Protein AF-A0A0M2PQE3-F1 (afdb_monomer_lite)

Secondary structure (DSSP, 8-state):
-EEEEEEEE-SSEEEEEEEETT--EEEEEEEEEETTTEEEEEEEES-GGGHHHHHHHHHHHHHHHIIIIITTSS---EEEEEE--PPP-HHHHHHHTT--

Structure (mmCIF, N/CA/C/O backbone):
data_AF-A0A0M2PQE3-F1
#
_entry.id   AF-A0A0M2PQE3-F1
#
loop_
_atom_site.group_PDB
_atom_site.id
_atom_site.type_symbol
_atom_site.label_atom_id
_atom_site.label_alt_id
_atom_site.label_comp_id
_atom_site.label_asym_id
_atom_site.label_entity_id
_atom_site.label_seq_id
_atom_site.pdbx_PDB_ins_code
_atom_site.Cartn_x
_atom_site.Cartn_y
_atom_site.Cartn_z
_atom_site.occupancy
_atom_site.B_iso_or_equiv
_atom_site.auth_seq_id
_atom_site.auth_comp_id
_atom_site.auth_asym_id
_atom_site.auth_atom_id
_atom_site.pdbx_PDB_model_num
ATOM 1 N N . MET A 1 1 ? -0.354 -1.725 15.974 1.00 86.75 1 MET A N 1
ATOM 2 C CA . MET A 1 1 ? 0.210 -2.825 15.156 1.00 86.75 1 MET A CA 1
ATOM 3 C C . MET A 1 1 ? -0.759 -3.093 14.029 1.00 86.75 1 MET A C 1
ATOM 5 O O . MET A 1 1 ? -1.960 -3.113 14.284 1.00 86.75 1 MET A O 1
ATOM 9 N N . ILE A 1 2 ? -0.240 -3.288 12.823 1.00 94.56 2 ILE A N 1
ATOM 10 C CA . ILE A 1 2 ? -1.035 -3.414 11.602 1.00 94.56 2 ILE A CA 1
ATOM 11 C C . ILE A 1 2 ? -0.546 -4.596 10.769 1.00 94.56 2 ILE A C 1
ATOM 13 O O . ILE A 1 2 ? 0.596 -5.036 10.926 1.00 94.56 2 ILE A O 1
ATOM 17 N N . PHE A 1 3 ? -1.391 -5.061 9.858 1.00 95.44 3 PHE A N 1
ATOM 18 C CA . PHE A 1 3 ? -1.094 -6.160 8.947 1.00 95.44 3 PHE A CA 1
ATOM 19 C C . PHE A 1 3 ? -1.573 -5.823 7.540 1.00 95.44 3 PHE A C 1
ATOM 21 O O . PHE A 1 3 ? -2.533 -5.072 7.372 1.00 95.44 3 PHE A O 1
ATOM 28 N N . PHE A 1 4 ? -0.919 -6.401 6.534 1.00 95.88 4 PHE A N 1
ATOM 29 C CA . PHE A 1 4 ? -1.420 -6.375 5.165 1.00 95.88 4 PHE A CA 1
ATOM 30 C C . PHE A 1 4 ? -2.284 -7.602 4.904 1.00 95.88 4 PHE A C 1
ATOM 32 O O . PHE A 1 4 ? -1.866 -8.732 5.158 1.00 95.88 4 PHE A O 1
ATOM 39 N N . GLN A 1 5 ? -3.478 -7.365 4.375 1.00 96.44 5 GLN A N 1
ATOM 40 C CA . GLN A 1 5 ? -4.430 -8.391 3.988 1.00 96.44 5 GLN A CA 1
ATOM 41 C C . GLN A 1 5 ? -4.703 -8.276 2.484 1.00 96.44 5 GLN A C 1
ATOM 43 O O . GLN A 1 5 ? -5.224 -7.249 2.053 1.00 96.44 5 GLN A O 1
ATOM 48 N N . PRO A 1 6 ? -4.382 -9.302 1.675 1.00 95.44 6 PRO A N 1
ATOM 49 C CA . PRO A 1 6 ? -4.693 -9.286 0.251 1.00 95.44 6 PRO A CA 1
ATOM 50 C C . PRO A 1 6 ? -6.185 -9.117 -0.012 1.00 95.44 6 PRO A C 1
ATOM 52 O O . PRO A 1 6 ? -7.005 -9.821 0.578 1.00 95.44 6 PRO A O 1
ATOM 55 N N . GLU A 1 7 ? -6.516 -8.196 -0.910 1.00 95.56 7 GLU A N 1
ATOM 56 C CA . GLU A 1 7 ? -7.893 -7.917 -1.318 1.00 95.56 7 GLU A CA 1
ATOM 57 C C . GLU A 1 7 ? -8.118 -8.263 -2.787 1.00 95.56 7 GLU A C 1
ATOM 59 O O . GLU A 1 7 ? -9.065 -8.968 -3.130 1.00 95.56 7 GLU A O 1
ATOM 64 N N . PHE A 1 8 ? -7.208 -7.830 -3.657 1.00 96.00 8 PHE A N 1
ATOM 65 C CA . PHE A 1 8 ? -7.287 -8.098 -5.085 1.00 96.00 8 PHE A CA 1
ATOM 66 C C . PHE A 1 8 ? -5.892 -8.235 -5.677 1.00 96.00 8 PHE A C 1
ATOM 68 O O . PHE A 1 8 ? -5.007 -7.450 -5.358 1.00 96.00 8 PHE A O 1
ATOM 75 N N . ARG A 1 9 ? -5.697 -9.188 -6.590 1.00 94.88 9 ARG A N 1
ATOM 76 C CA . ARG A 1 9 ? -4.449 -9.335 -7.341 1.00 94.88 9 ARG A CA 1
ATOM 77 C C . ARG A 1 9 ? -4.746 -9.774 -8.762 1.00 94.88 9 ARG A C 1
ATOM 79 O O . ARG A 1 9 ? -5.549 -10.678 -8.988 1.00 94.88 9 ARG A O 1
ATOM 86 N N . ASN A 1 10 ? -4.045 -9.179 -9.715 1.00 93.75 10 ASN A N 1
ATOM 87 C CA . ASN A 1 10 ? -4.020 -9.646 -11.090 1.00 93.75 10 ASN A CA 1
ATOM 88 C C . ASN A 1 10 ? -2.585 -9.630 -11.624 1.00 93.75 10 ASN A C 1
ATOM 90 O O . ASN A 1 10 ? -1.625 -9.532 -10.861 1.00 93.75 10 ASN A O 1
ATOM 94 N N . HIS A 1 11 ? -2.446 -9.777 -12.941 1.00 88.94 11 HIS A N 1
ATOM 95 C CA . HIS A 1 11 ? -1.136 -9.701 -13.556 1.00 88.94 11 HIS A CA 1
ATOM 96 C C . HIS A 1 11 ? -0.528 -8.313 -13.378 1.00 88.94 11 HIS A C 1
ATOM 98 O O . HIS A 1 11 ? 0.612 -8.293 -13.003 1.00 88.94 11 HIS A O 1
ATOM 104 N N . GLN A 1 12 ? -1.254 -7.200 -13.521 1.00 90.50 12 GLN A N 1
ATOM 105 C CA . GLN A 1 12 ? -0.717 -5.825 -13.514 1.00 90.50 12 GLN A CA 1
ATOM 106 C C . GLN A 1 12 ? -0.588 -5.171 -12.130 1.00 90.50 12 GLN A C 1
ATOM 108 O O . GLN A 1 12 ? -0.135 -4.033 -12.036 1.00 90.50 12 GLN A O 1
ATOM 113 N N . GLY A 1 13 ? -1.021 -5.816 -11.048 1.00 93.50 13 GLY A N 1
ATOM 114 C CA . GLY A 1 13 ? -1.072 -5.138 -9.760 1.00 93.50 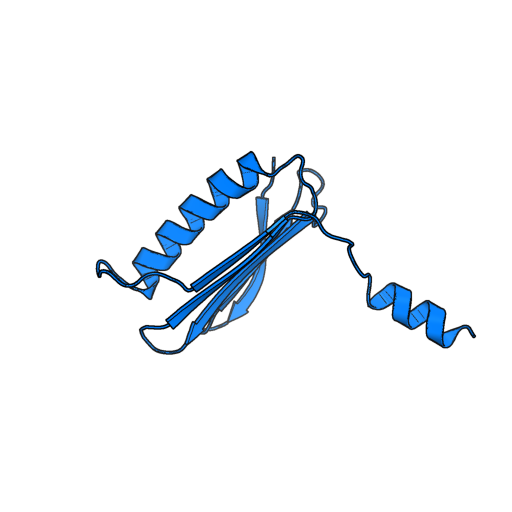13 GLY A CA 1
ATOM 115 C C . GLY A 1 13 ? -1.730 -5.916 -8.636 1.00 93.50 13 GLY A C 1
ATOM 116 O O . GLY A 1 13 ? -2.269 -7.013 -8.814 1.00 93.50 13 GLY A O 1
ATOM 117 N N . GLU A 1 14 ? -1.695 -5.301 -7.461 1.00 96.19 14 GLU A N 1
ATOM 118 C CA . GLU A 1 14 ? -2.317 -5.805 -6.243 1.00 96.19 14 GLU A CA 1
ATOM 119 C C . GLU A 1 14 ? -2.865 -4.657 -5.396 1.00 96.19 14 GLU A C 1
ATOM 121 O O . GLU A 1 14 ? -2.298 -3.565 -5.376 1.00 96.19 14 GLU A O 1
ATOM 126 N N . ILE A 1 15 ? -3.941 -4.948 -4.668 1.00 97.12 15 ILE A N 1
ATOM 127 C CA . ILE A 1 15 ? -4.492 -4.139 -3.586 1.00 97.12 15 ILE A CA 1
ATOM 128 C C . ILE A 1 15 ? -4.394 -4.959 -2.296 1.00 97.12 15 ILE A C 1
ATOM 130 O O . ILE A 1 15 ? -4.837 -6.113 -2.232 1.00 97.12 15 ILE A O 1
ATOM 134 N N . LEU A 1 16 ? -3.806 -4.349 -1.271 1.00 97.50 16 LEU A N 1
ATOM 135 C CA . LEU A 1 16 ? -3.690 -4.873 0.081 1.00 97.50 16 LEU A CA 1
ATOM 136 C C . LEU A 1 16 ? -4.412 -3.926 1.039 1.00 97.50 16 LEU A C 1
ATOM 138 O O . LEU A 1 16 ? -4.072 -2.746 1.133 1.00 97.50 16 LEU A O 1
ATOM 142 N N . ASN A 1 17 ? -5.340 -4.462 1.820 1.00 96.38 17 ASN A N 1
ATOM 143 C CA . ASN A 1 17 ? -5.902 -3.753 2.958 1.00 96.38 17 ASN A CA 1
ATOM 144 C C . ASN A 1 17 ? -4.872 -3.645 4.081 1.00 96.38 17 ASN A C 1
ATOM 146 O O . ASN A 1 17 ? -4.146 -4.598 4.375 1.00 96.38 17 ASN A O 1
ATOM 150 N N . VAL A 1 18 ? -4.853 -2.499 4.752 1.00 96.19 18 VAL A N 1
ATOM 151 C CA . VAL A 1 18 ? -4.141 -2.307 6.014 1.00 96.19 18 VAL A CA 1
ATOM 152 C C . VAL A 1 18 ? -5.145 -2.531 7.127 1.00 96.19 18 VAL A C 1
ATOM 154 O O . VAL A 1 18 ? -6.094 -1.763 7.269 1.00 96.19 18 VAL A O 1
ATOM 157 N N . VAL A 1 19 ? -4.947 -3.578 7.920 1.00 95.88 19 VAL A N 1
ATOM 158 C CA . VAL A 1 19 ? -5.875 -3.947 8.993 1.00 95.88 19 VAL A CA 1
ATOM 159 C C . VAL A 1 19 ? -5.222 -3.842 10.363 1.00 95.88 19 VAL A C 1
ATOM 161 O O . VAL A 1 19 ? -4.025 -4.091 10.520 1.00 95.88 19 VAL A O 1
ATOM 164 N N . ASP A 1 20 ? -6.009 -3.465 11.367 1.00 94.62 20 ASP A N 1
ATOM 165 C CA . ASP A 1 20 ? -5.575 -3.468 12.763 1.00 94.62 20 ASP A CA 1
ATOM 166 C C . ASP A 1 20 ? -5.612 -4.881 13.385 1.00 94.62 20 ASP A C 1
ATOM 168 O O . ASP A 1 20 ? -5.962 -5.877 12.749 1.00 94.62 20 ASP A O 1
ATOM 172 N N . THR A 1 21 ? -5.264 -4.986 14.669 1.00 93.81 21 THR A N 1
ATOM 173 C CA . THR A 1 21 ? -5.271 -6.261 15.413 1.00 93.81 21 THR A CA 1
ATOM 174 C C . THR A 1 21 ? -6.656 -6.883 15.592 1.00 93.81 21 THR A C 1
ATOM 176 O O . THR A 1 21 ? -6.751 -8.035 16.014 1.00 93.81 21 THR A O 1
ATOM 179 N N . LYS A 1 22 ? -7.728 -6.146 15.294 1.00 94.38 22 LYS A N 1
ATOM 180 C CA . LYS A 1 22 ? -9.112 -6.626 15.316 1.00 94.38 22 LYS A CA 1
ATOM 181 C C . LYS A 1 22 ? -9.607 -6.997 13.915 1.00 94.38 22 LYS A C 1
ATOM 183 O O . LYS A 1 22 ? -10.768 -7.373 13.779 1.00 94.38 22 LYS A O 1
ATOM 188 N N . GLY A 1 23 ? -8.753 -6.887 12.895 1.00 92.44 23 GLY A N 1
ATOM 189 C CA . GLY A 1 23 ? -9.108 -7.114 11.497 1.00 92.44 23 GLY A CA 1
ATOM 190 C C . GLY A 1 23 ? -9.902 -5.966 10.873 1.00 92.44 23 GLY A C 1
ATOM 191 O O . GLY A 1 23 ? -10.465 -6.140 9.797 1.00 92.44 23 GLY A O 1
ATOM 192 N N . LYS A 1 24 ? -9.980 -4.797 11.523 1.00 92.38 24 LYS A N 1
ATOM 193 C CA . LYS A 1 24 ? -10.649 -3.629 10.947 1.00 92.38 24 LYS A CA 1
ATOM 194 C C . LYS A 1 24 ? -9.737 -2.995 9.897 1.00 92.38 24 LYS A C 1
ATOM 196 O O . LYS A 1 24 ? -8.593 -2.673 10.214 1.00 92.38 24 LYS A O 1
ATOM 201 N N . ALA A 1 25 ? -10.260 -2.759 8.694 1.00 92.25 25 ALA A N 1
ATOM 202 C CA . ALA A 1 25 ? -9.581 -1.962 7.677 1.00 92.25 25 ALA A CA 1
ATOM 203 C C . ALA A 1 25 ? -9.396 -0.513 8.163 1.00 92.25 25 ALA A C 1
ATOM 205 O O . ALA A 1 25 ? -10.332 0.125 8.651 1.00 92.25 25 ALA A O 1
ATOM 206 N N . ILE A 1 26 ? -8.162 -0.029 8.077 1.00 94.12 26 ILE A N 1
ATOM 207 C CA . ILE A 1 26 ? -7.727 1.307 8.510 1.00 94.12 26 ILE A CA 1
ATOM 208 C C . ILE A 1 26 ? -6.883 1.997 7.430 1.00 94.12 26 ILE A C 1
ATOM 210 O O . ILE A 1 26 ? -6.116 2.911 7.734 1.00 94.12 26 ILE A O 1
ATOM 214 N N . GLY A 1 27 ? -6.961 1.507 6.197 1.00 94.62 27 GLY A N 1
ATOM 215 C CA . GLY A 1 27 ? -6.188 1.988 5.067 1.00 94.62 27 GLY A CA 1
ATOM 216 C C . GLY A 1 27 ? -5.977 0.911 4.010 1.00 94.62 27 GLY A C 1
ATOM 217 O O . GLY A 1 27 ? -6.437 -0.222 4.153 1.00 94.62 27 GLY A O 1
ATOM 218 N N . TYR A 1 28 ? -5.216 1.255 2.979 1.00 96.00 28 TYR A N 1
ATOM 219 C CA . TYR A 1 28 ? -4.801 0.336 1.926 1.00 96.00 28 TYR A CA 1
ATOM 220 C C . TYR A 1 28 ? -3.427 0.718 1.368 1.00 96.00 28 TYR A C 1
ATOM 222 O O . TYR A 1 28 ? -2.948 1.846 1.519 1.00 96.00 28 TYR A O 1
ATOM 230 N N . ILE A 1 29 ? -2.809 -0.232 0.677 1.00 97.25 29 ILE A N 1
ATOM 231 C CA . ILE A 1 29 ? -1.724 0.011 -0.265 1.00 97.25 29 ILE A CA 1
ATOM 232 C C . ILE A 1 29 ? -2.008 -0.762 -1.546 1.00 97.25 29 ILE A C 1
ATOM 234 O O . ILE A 1 29 ? -2.423 -1.918 -1.513 1.00 97.25 29 ILE A O 1
ATOM 238 N N . ALA A 1 30 ? -1.788 -0.123 -2.682 1.00 96.88 30 ALA A N 1
ATOM 239 C CA . ALA A 1 30 ? -1.919 -0.734 -3.984 1.00 96.88 30 ALA A CA 1
ATOM 240 C C . ALA A 1 30 ? -0.701 -0.405 -4.837 1.00 96.88 30 ALA A C 1
ATOM 242 O O . ALA A 1 30 ? -0.129 0.685 -4.743 1.00 96.88 30 ALA A O 1
ATOM 243 N N . TYR A 1 31 ? -0.324 -1.348 -5.692 1.00 95.50 31 TYR A N 1
ATOM 244 C CA . TYR A 1 31 ? 0.613 -1.074 -6.765 1.00 95.50 31 TYR A CA 1
ATOM 245 C C . TYR A 1 31 ? 0.001 -1.440 -8.109 1.00 95.50 31 TYR A C 1
ATOM 247 O O . TYR A 1 31 ? -0.741 -2.415 -8.241 1.00 95.50 31 TYR A O 1
ATOM 255 N N . LEU A 1 32 ? 0.348 -0.645 -9.109 1.00 94.06 32 LEU A N 1
ATOM 256 C CA . LEU A 1 32 ? 0.033 -0.876 -10.507 1.00 94.06 32 LEU A CA 1
ATOM 257 C C . LEU A 1 32 ? 1.348 -0.825 -11.264 1.00 94.06 32 LEU A C 1
ATOM 259 O O . LEU A 1 32 ? 2.089 0.151 -11.145 1.00 94.06 32 LEU A O 1
ATOM 263 N N . TYR A 1 33 ? 1.635 -1.857 -12.042 1.00 88.50 33 TYR A N 1
ATOM 264 C CA . TYR A 1 33 ? 2.713 -1.811 -13.006 1.00 88.50 33 TYR A CA 1
ATOM 265 C C . TYR A 1 33 ? 2.135 -1.844 -14.414 1.00 88.50 33 TYR A C 1
ATOM 267 O O . TYR A 1 33 ? 1.218 -2.608 -14.731 1.00 88.50 33 TYR A O 1
ATOM 275 N N . LYS A 1 34 ? 2.674 -0.979 -15.262 1.00 81.62 34 LYS A N 1
ATOM 276 C CA . LYS A 1 34 ? 2.322 -0.909 -16.670 1.00 81.62 34 LYS A CA 1
ATOM 277 C C . LYS A 1 34 ? 3.593 -1.093 -17.480 1.00 81.62 34 LYS A C 1
ATOM 279 O O . LYS A 1 34 ? 4.530 -0.309 -17.352 1.00 81.62 34 LYS A O 1
ATOM 284 N N . ASP A 1 35 ? 3.592 -2.135 -18.306 1.00 77.94 35 ASP A N 1
ATOM 285 C CA . ASP A 1 35 ? 4.749 -2.543 -19.100 1.00 77.94 35 ASP A CA 1
ATOM 286 C C . ASP A 1 35 ? 6.011 -2.730 -18.218 1.00 77.94 35 ASP A C 1
ATOM 288 O O . ASP A 1 35 ? 5.914 -2.874 -16.998 1.00 77.94 35 ASP A O 1
ATOM 292 N N . ASP A 1 36 ? 7.203 -2.765 -18.813 1.00 68.00 36 ASP A N 1
ATOM 293 C CA . ASP A 1 36 ? 8.439 -3.152 -18.108 1.00 68.00 36 ASP A CA 1
ATOM 294 C C . ASP A 1 36 ? 9.106 -2.021 -17.296 1.00 68.00 36 ASP A C 1
ATOM 296 O O . ASP A 1 36 ? 10.262 -2.167 -16.893 1.00 68.00 36 ASP A O 1
ATOM 300 N N . LYS A 1 37 ? 8.465 -0.853 -17.111 1.00 70.31 37 LYS A N 1
ATOM 301 C CA . LYS A 1 37 ? 9.171 0.325 -16.553 1.00 70.31 37 LYS A CA 1
ATOM 302 C C . LYS A 1 37 ? 8.382 1.240 -15.624 1.00 70.31 37 LYS A C 1
ATOM 304 O O . LYS A 1 37 ? 9.021 1.932 -14.834 1.00 70.31 37 LYS A O 1
ATOM 309 N N . ASP A 1 38 ? 7.051 1.231 -15.661 1.00 86.50 38 ASP A N 1
ATOM 310 C CA . ASP A 1 38 ? 6.265 2.181 -14.872 1.00 86.50 38 ASP A CA 1
ATOM 311 C C . ASP A 1 38 ? 5.608 1.484 -13.678 1.00 86.50 38 ASP A C 1
ATOM 313 O O . ASP A 1 38 ? 4.623 0.760 -13.827 1.00 86.50 38 ASP A O 1
ATOM 317 N N . LEU A 1 39 ? 6.153 1.720 -12.480 1.00 92.81 39 LEU A N 1
ATOM 318 C CA . LEU A 1 39 ? 5.586 1.268 -11.210 1.00 92.81 39 LEU A CA 1
ATOM 319 C C . LEU A 1 39 ? 4.928 2.447 -10.490 1.00 92.81 39 LEU A C 1
ATOM 321 O O . LEU A 1 39 ? 5.582 3.437 -10.161 1.00 92.81 39 LEU A O 1
ATOM 325 N N . TYR A 1 40 ? 3.635 2.322 -10.220 1.00 95.12 40 TYR A N 1
ATOM 326 C CA . TYR A 1 40 ? 2.855 3.252 -9.414 1.00 95.12 40 TYR A CA 1
ATOM 327 C C . TYR A 1 40 ? 2.513 2.585 -8.096 1.00 95.12 40 TYR A C 1
ATOM 329 O O . TYR A 1 40 ? 2.048 1.448 -8.078 1.00 95.12 40 TYR A O 1
ATOM 337 N N . ILE A 1 41 ? 2.725 3.296 -6.998 1.00 96.31 41 ILE A N 1
ATOM 338 C CA . ILE A 1 41 ? 2.393 2.838 -5.658 1.00 96.31 41 ILE A CA 1
ATOM 339 C C . ILE A 1 41 ? 1.545 3.916 -5.009 1.00 96.31 41 ILE A C 1
ATOM 341 O O . ILE A 1 41 ? 1.942 5.079 -4.925 1.00 96.31 41 ILE A O 1
ATOM 345 N N . MET A 1 42 ? 0.371 3.516 -4.551 1.00 96.31 42 MET A N 1
ATOM 346 C CA . MET A 1 42 ? -0.595 4.387 -3.905 1.00 96.31 42 MET A CA 1
ATOM 347 C C . MET A 1 42 ? -1.011 3.784 -2.573 1.00 96.31 42 MET A C 1
ATOM 349 O O . MET A 1 42 ? -1.141 2.570 -2.447 1.00 96.31 42 MET A O 1
ATOM 353 N N . GLY A 1 43 ? -1.190 4.622 -1.564 1.00 95.69 43 GLY A N 1
ATOM 354 C CA . GLY A 1 43 ? -1.596 4.161 -0.249 1.00 95.69 43 GLY A CA 1
ATOM 355 C C . GLY A 1 43 ? -2.278 5.244 0.558 1.00 95.69 43 GLY A C 1
ATOM 356 O O . GLY A 1 43 ? -2.085 6.439 0.340 1.00 95.69 43 GLY A O 1
ATOM 357 N N . GLN A 1 44 ? -3.069 4.798 1.515 1.00 95.44 44 GLN A N 1
ATOM 358 C CA . GLN A 1 44 ? -3.847 5.634 2.409 1.00 95.44 44 GLN A CA 1
ATOM 359 C C . GLN A 1 44 ? -3.865 4.950 3.770 1.00 95.44 44 GLN A C 1
ATOM 361 O O . GLN A 1 44 ? -4.117 3.750 3.849 1.00 95.44 44 GLN A O 1
ATOM 366 N N . LEU A 1 45 ? -3.603 5.700 4.836 1.00 95.81 45 LEU A N 1
ATOM 367 C CA . LEU A 1 45 ? -3.789 5.237 6.209 1.00 95.81 45 LEU A CA 1
ATOM 368 C C . LEU A 1 45 ? -4.741 6.184 6.926 1.00 95.81 45 LEU A C 1
ATOM 370 O O . LEU A 1 45 ? -4.395 7.336 7.161 1.00 95.81 45 LEU A O 1
ATOM 374 N N . ASP A 1 46 ? -5.894 5.693 7.352 1.00 92.19 46 ASP A N 1
ATOM 375 C CA . ASP A 1 46 ? -6.937 6.528 7.952 1.00 92.19 46 ASP A CA 1
ATOM 376 C C . ASP A 1 46 ? -6.636 6.872 9.409 1.00 92.19 46 ASP A C 1
ATOM 378 O O . ASP A 1 46 ? -7.029 7.928 9.895 1.00 92.19 46 ASP A O 1
ATOM 382 N N . ASN A 1 47 ? -5.924 5.989 10.118 1.00 88.56 47 ASN A N 1
ATOM 383 C CA . ASN A 1 47 ? -5.605 6.151 11.534 1.00 88.56 47 ASN A CA 1
ATOM 384 C C . ASN A 1 47 ? -4.193 6.738 11.738 1.00 88.56 47 ASN A C 1
ATOM 386 O O . ASN A 1 47 ? -3.206 5.999 11.638 1.00 88.56 47 ASN A O 1
ATOM 390 N N . PRO A 1 48 ? -4.053 8.018 12.143 1.00 88.25 48 PRO A N 1
ATOM 391 C CA . PRO A 1 48 ? -2.744 8.638 12.345 1.00 88.25 48 PRO A CA 1
ATOM 392 C C . PRO A 1 48 ? -1.907 7.990 13.455 1.00 88.25 48 PRO A C 1
ATOM 394 O O . PRO A 1 48 ? -0.682 8.107 13.443 1.00 88.25 48 PRO A O 1
ATOM 397 N N . GLY A 1 49 ? -2.544 7.292 14.403 1.00 92.06 49 GLY A N 1
ATOM 398 C CA . GLY A 1 49 ? -1.864 6.624 15.516 1.00 92.06 49 GLY A CA 1
ATOM 399 C C . GLY A 1 49 ? -0.955 5.467 15.090 1.00 92.06 49 GLY A C 1
ATOM 400 O O . GLY A 1 49 ? -0.038 5.111 15.823 1.00 92.06 49 GLY A O 1
ATOM 401 N N . GLU A 1 50 ? -1.158 4.911 13.894 1.00 93.81 50 GLU A N 1
ATOM 402 C CA . GLU A 1 50 ? -0.364 3.797 13.359 1.00 93.81 50 GLU A CA 1
ATOM 403 C C . GLU A 1 50 ? 0.683 4.250 12.327 1.00 93.81 50 GLU A C 1
ATOM 405 O O . GLU A 1 50 ? 1.341 3.415 11.706 1.00 93.81 50 GLU A O 1
ATOM 410 N N . LYS A 1 51 ? 0.889 5.567 12.167 1.00 94.25 51 LYS A N 1
ATOM 411 C CA . LYS A 1 51 ? 1.781 6.156 11.154 1.00 94.25 51 LYS A CA 1
ATOM 412 C C . LYS A 1 51 ? 3.160 5.494 11.100 1.00 94.25 51 LYS A C 1
ATOM 414 O O . LYS A 1 51 ? 3.618 5.153 10.016 1.00 94.25 51 LYS A O 1
ATOM 419 N N . GLN A 1 52 ? 3.831 5.335 12.242 1.00 95.12 52 GLN A N 1
ATOM 420 C CA . GLN A 1 52 ? 5.196 4.800 12.255 1.00 95.12 52 GLN A CA 1
ATOM 421 C C . GLN A 1 52 ? 5.228 3.334 11.812 1.00 95.12 52 GLN A C 1
ATOM 423 O O . GLN A 1 52 ? 6.008 2.982 10.935 1.00 95.12 52 GLN A O 1
ATOM 428 N N . ASN A 1 53 ? 4.317 2.510 12.340 1.00 94.50 53 ASN A N 1
ATOM 429 C CA . ASN A 1 53 ? 4.199 1.104 11.948 1.00 94.50 53 ASN A CA 1
ATOM 430 C C . ASN A 1 53 ? 3.897 0.966 10.450 1.00 94.50 53 ASN A C 1
ATOM 432 O O . ASN A 1 53 ? 4.438 0.087 9.782 1.00 94.50 53 ASN A O 1
ATOM 436 N N . PHE A 1 54 ? 3.059 1.858 9.917 1.00 95.75 54 PHE A N 1
ATOM 437 C CA . PHE A 1 54 ? 2.753 1.898 8.495 1.00 95.75 54 PHE A CA 1
ATOM 438 C C . PHE A 1 54 ? 3.962 2.276 7.648 1.00 95.75 54 PHE A C 1
ATOM 440 O O . PHE A 1 54 ? 4.230 1.587 6.667 1.00 95.75 54 PHE A O 1
ATOM 447 N N . ILE A 1 55 ? 4.730 3.296 8.041 1.00 95.06 55 ILE A N 1
ATOM 448 C CA . ILE A 1 55 ? 5.972 3.672 7.350 1.00 95.06 55 ILE A CA 1
ATOM 449 C C . ILE A 1 55 ? 6.965 2.507 7.353 1.00 95.06 55 ILE A C 1
ATOM 451 O O . ILE A 1 55 ? 7.511 2.178 6.299 1.00 95.06 55 ILE A O 1
ATOM 455 N N . ASP A 1 56 ? 7.175 1.863 8.500 1.00 94.50 56 ASP A N 1
ATOM 456 C CA . ASP A 1 56 ? 8.180 0.808 8.655 1.00 94.50 56 ASP A CA 1
ATOM 457 C C . ASP A 1 56 ? 7.885 -0.401 7.755 1.00 94.50 56 ASP A C 1
ATOM 459 O O . ASP A 1 56 ? 8.771 -0.892 7.050 1.00 94.50 56 ASP A O 1
ATOM 463 N N . ILE A 1 57 ? 6.629 -0.856 7.728 1.00 94.12 57 ILE A N 1
ATOM 464 C CA . ILE A 1 57 ? 6.207 -2.005 6.914 1.00 94.12 57 ILE A CA 1
ATOM 465 C C . ILE A 1 57 ? 6.159 -1.628 5.430 1.00 94.12 57 ILE A C 1
ATOM 467 O O . ILE A 1 57 ? 6.692 -2.349 4.583 1.00 94.12 57 ILE A O 1
ATOM 471 N N . THR A 1 58 ? 5.561 -0.481 5.109 1.00 94.44 58 THR A N 1
ATOM 472 C CA . THR A 1 58 ? 5.368 -0.038 3.724 1.00 94.44 58 THR A CA 1
ATOM 473 C C . THR A 1 58 ? 6.693 0.225 3.026 1.00 94.44 58 THR A C 1
ATOM 475 O O . THR A 1 58 ? 6.855 -0.169 1.877 1.00 94.44 58 THR A O 1
ATOM 478 N N . SER A 1 59 ? 7.677 0.806 3.717 1.00 94.25 59 SER A N 1
ATOM 479 C CA . SER A 1 59 ? 8.996 1.063 3.125 1.00 94.25 59 SER A CA 1
ATOM 480 C C . SER A 1 59 ? 9.667 -0.238 2.678 1.00 94.25 59 SER A C 1
ATOM 482 O O . SER A 1 59 ? 10.149 -0.333 1.554 1.00 94.25 59 SER A O 1
ATOM 484 N N . LYS A 1 60 ? 9.626 -1.285 3.515 1.00 93.81 60 LYS A N 1
ATOM 485 C CA . LYS A 1 60 ? 10.198 -2.598 3.172 1.00 93.81 60 LYS A CA 1
ATOM 486 C C . LYS A 1 60 ? 9.439 -3.312 2.066 1.00 93.81 60 LYS A C 1
ATOM 488 O O . LYS A 1 60 ? 10.053 -3.980 1.237 1.00 93.81 60 LYS A O 1
ATOM 493 N N . TYR A 1 61 ? 8.122 -3.159 2.043 1.00 93.69 61 TYR A N 1
ATOM 494 C CA . TYR A 1 61 ? 7.296 -3.684 0.967 1.00 93.69 61 TYR A CA 1
ATOM 495 C C . TYR A 1 61 ? 7.619 -3.007 -0.374 1.00 93.69 61 TYR A C 1
ATOM 497 O O . TYR A 1 61 ? 7.865 -3.695 -1.364 1.00 93.69 61 TYR A O 1
ATOM 505 N N . ILE A 1 62 ? 7.720 -1.674 -0.388 1.00 93.56 62 ILE A N 1
ATOM 506 C CA . ILE A 1 62 ? 8.098 -0.886 -1.567 1.00 93.56 62 ILE A CA 1
ATOM 507 C C . ILE A 1 62 ? 9.491 -1.277 -2.062 1.00 93.56 62 ILE A C 1
ATOM 509 O O . ILE A 1 62 ? 9.650 -1.508 -3.257 1.00 93.56 62 ILE A O 1
ATOM 513 N N . ASP A 1 63 ? 10.481 -1.408 -1.174 1.00 93.12 63 ASP A N 1
ATOM 514 C CA . ASP A 1 63 ? 11.834 -1.850 -1.545 1.00 93.12 63 ASP A CA 1
ATOM 515 C C . ASP A 1 63 ? 11.801 -3.199 -2.291 1.00 93.12 63 ASP A C 1
ATOM 517 O O . ASP A 1 63 ? 12.474 -3.384 -3.309 1.00 93.12 63 ASP A O 1
ATOM 521 N N . GLY A 1 64 ? 10.973 -4.138 -1.817 1.00 92.00 64 GLY A N 1
ATOM 522 C CA . GLY A 1 64 ? 10.764 -5.432 -2.465 1.00 92.00 64 GLY A CA 1
ATOM 523 C C . GLY A 1 64 ? 10.118 -5.316 -3.848 1.00 92.00 64 GLY A C 1
ATOM 524 O O . GLY A 1 64 ? 10.560 -5.983 -4.789 1.00 92.00 64 GLY A O 1
ATOM 525 N N . LEU A 1 65 ? 9.111 -4.448 -3.991 1.00 91.31 65 LEU A N 1
ATOM 526 C CA . LEU A 1 65 ? 8.455 -4.178 -5.272 1.00 91.31 65 LEU A CA 1
ATOM 527 C C . LEU A 1 65 ? 9.417 -3.548 -6.279 1.00 91.31 65 LEU A C 1
ATOM 529 O O . LEU A 1 65 ? 9.505 -4.035 -7.405 1.00 91.31 65 LEU A O 1
ATOM 533 N N . LYS A 1 66 ? 10.179 -2.524 -5.870 1.00 91.19 66 LYS A N 1
ATOM 534 C CA . LYS A 1 66 ? 11.189 -1.876 -6.719 1.00 91.19 66 LYS A CA 1
ATOM 535 C C . LYS A 1 66 ? 12.153 -2.907 -7.285 1.00 91.19 66 LYS A C 1
ATOM 537 O O . LYS A 1 66 ? 12.286 -3.022 -8.496 1.00 91.19 66 LYS A O 1
ATOM 542 N N . LYS A 1 67 ? 12.747 -3.728 -6.417 1.00 90.12 67 LYS A N 1
ATOM 543 C CA . LYS A 1 6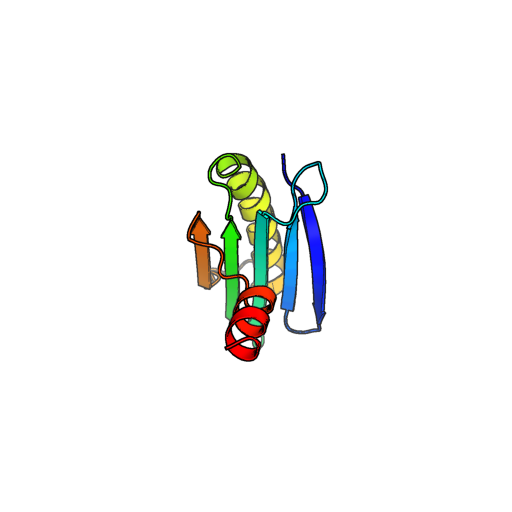7 ? 13.703 -4.752 -6.843 1.00 90.12 67 LYS A CA 1
ATOM 544 C C . LYS A 1 67 ? 13.088 -5.779 -7.799 1.00 90.12 67 LYS A C 1
ATOM 546 O O . LYS A 1 67 ? 13.752 -6.226 -8.727 1.00 90.12 67 LYS A O 1
ATOM 551 N N . SER A 1 68 ? 11.835 -6.165 -7.565 1.00 88.69 68 SER A N 1
ATOM 552 C CA . SER A 1 68 ? 11.173 -7.222 -8.340 1.00 88.69 68 SER A CA 1
ATOM 553 C C . SER A 1 68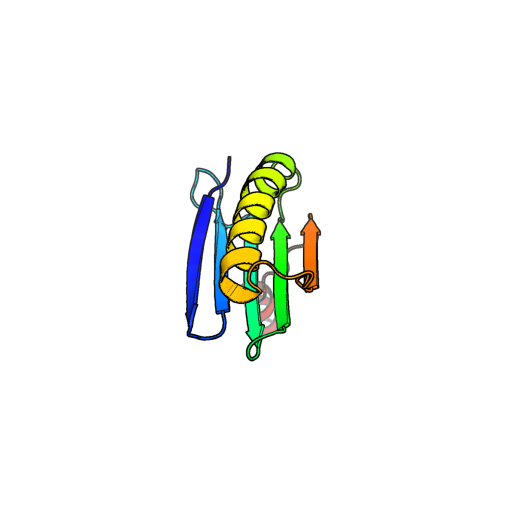 ? 10.664 -6.745 -9.701 1.00 88.69 68 SER A C 1
ATOM 555 O O . SER A 1 68 ? 10.641 -7.534 -10.640 1.00 88.69 68 SER A O 1
ATOM 557 N N . ILE A 1 69 ? 10.242 -5.482 -9.801 1.00 87.81 69 ILE A N 1
ATOM 558 C CA . ILE A 1 69 ? 9.583 -4.923 -10.992 1.00 87.81 69 ILE A CA 1
ATOM 559 C C . ILE A 1 6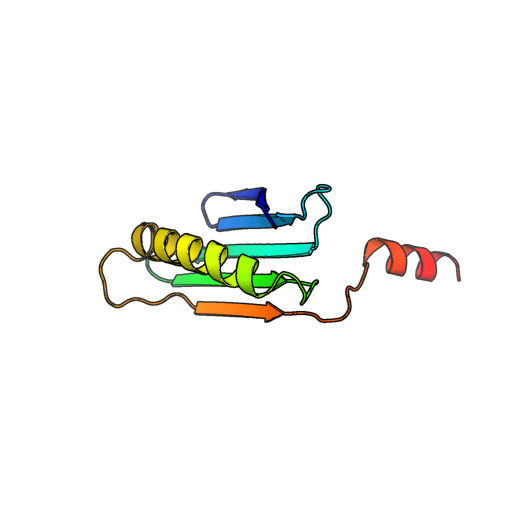9 ? 10.537 -4.022 -11.785 1.00 87.81 69 ILE A C 1
ATOM 561 O O . ILE A 1 69 ? 10.602 -4.126 -13.003 1.00 87.81 69 ILE A O 1
ATOM 565 N N . LEU A 1 70 ? 11.291 -3.151 -11.109 1.00 87.69 70 LEU A N 1
ATOM 566 C CA . LEU A 1 70 ? 12.188 -2.174 -11.742 1.00 87.69 70 LEU A CA 1
ATOM 567 C C . LEU A 1 70 ? 13.635 -2.684 -11.879 1.00 87.69 70 LEU A C 1
ATOM 569 O O . LEU A 1 70 ? 14.414 -2.122 -12.651 1.00 87.69 70 LEU A O 1
ATOM 573 N N . GLY A 1 71 ? 13.989 -3.754 -11.160 1.00 84.81 71 GLY A N 1
ATOM 574 C CA . GLY A 1 71 ? 15.336 -4.326 -11.135 1.00 84.81 71 GLY A CA 1
ATOM 575 C C . GLY A 1 71 ? 16.340 -3.486 -10.336 1.00 84.81 71 GLY A C 1
ATOM 576 O O . GLY A 1 71 ? 15.963 -2.614 -9.560 1.00 84.81 71 GLY A O 1
ATOM 577 N N . ASP A 1 72 ? 17.635 -3.749 -10.533 1.00 78.38 72 ASP A N 1
ATOM 578 C CA . ASP A 1 72 ? 18.740 -3.074 -9.824 1.00 78.38 72 ASP A CA 1
ATOM 579 C C . ASP A 1 72 ? 19.163 -1.736 -10.487 1.00 78.38 72 ASP A C 1
ATOM 581 O O . ASP A 1 72 ? 20.294 -1.278 -10.320 1.00 78.38 72 ASP A O 1
ATOM 585 N N . GLY A 1 73 ? 18.293 -1.140 -11.310 1.00 73.19 73 GLY A N 1
ATOM 586 C CA . GLY A 1 73 ? 18.552 0.128 -12.001 1.00 73.19 73 GLY A CA 1
ATOM 587 C C . GLY A 1 73 ? 18.191 1.367 -11.172 1.00 73.19 73 GLY A C 1
ATOM 588 O O . GLY A 1 73 ? 17.675 1.268 -10.068 1.00 73.19 73 GLY A O 1
ATOM 589 N N . GLU A 1 74 ? 18.395 2.553 -11.750 1.00 75.12 74 GLU A N 1
ATOM 590 C CA . GLU A 1 74 ? 18.080 3.862 -11.134 1.00 75.12 74 GLU A CA 1
ATOM 591 C C . GLU A 1 74 ? 16.582 4.243 -11.215 1.00 75.12 74 GLU A C 1
ATOM 593 O O . GLU A 1 74 ? 16.207 5.384 -10.945 1.00 75.12 74 GLU A O 1
ATOM 598 N N . ASN A 1 75 ? 15.711 3.330 -11.658 1.00 83.31 75 ASN A N 1
ATOM 599 C CA . ASN A 1 75 ? 14.291 3.631 -11.829 1.00 83.31 75 ASN A CA 1
ATOM 600 C C . ASN A 1 75 ? 13.583 3.649 -10.472 1.00 83.31 75 ASN A C 1
ATOM 602 O O . ASN A 1 75 ? 13.657 2.698 -9.697 1.00 83.31 75 ASN A O 1
ATOM 606 N N . GLU A 1 76 ? 12.828 4.713 -10.231 1.00 88.44 76 GLU A N 1
ATOM 607 C CA . GLU A 1 76 ? 12.072 4.927 -9.002 1.00 88.44 76 GLU A CA 1
ATOM 608 C C . GLU A 1 76 ? 10.562 4.840 -9.282 1.00 88.44 76 GLU A C 1
ATOM 610 O O . GLU A 1 76 ? 10.104 5.289 -10.335 1.00 88.44 76 GLU A O 1
ATOM 615 N N . PRO A 1 77 ? 9.762 4.266 -8.367 1.00 91.50 77 PRO A N 1
ATOM 616 C CA . PRO A 1 77 ? 8.322 4.208 -8.520 1.00 91.50 77 PRO A CA 1
ATOM 617 C C . PRO A 1 77 ? 7.692 5.581 -8.293 1.00 91.50 77 PRO A C 1
ATOM 619 O O . PRO A 1 77 ? 8.140 6.380 -7.469 1.00 91.50 77 PRO A O 1
ATOM 622 N N . ASN A 1 78 ? 6.566 5.809 -8.954 1.00 92.62 78 ASN A N 1
ATOM 623 C CA . ASN A 1 78 ? 5.691 6.932 -8.660 1.00 92.62 78 ASN A CA 1
ATOM 624 C C . ASN A 1 78 ? 4.930 6.632 -7.362 1.00 92.62 78 ASN A C 1
ATOM 626 O O . ASN A 1 78 ? 4.075 5.747 -7.346 1.00 92.62 78 ASN A O 1
ATOM 630 N N . LEU A 1 79 ? 5.250 7.342 -6.277 1.00 94.38 79 LEU A N 1
ATOM 631 C CA . LEU A 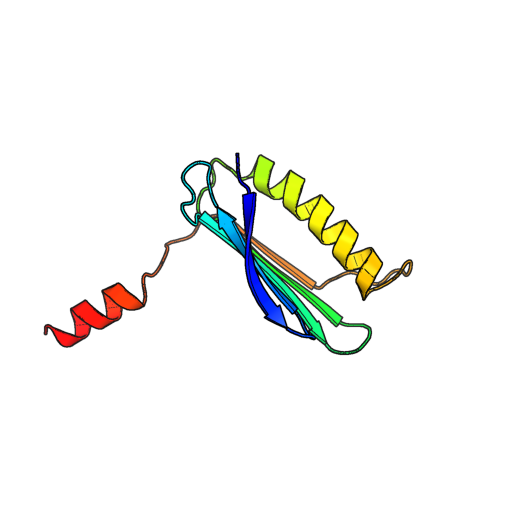1 79 ? 4.740 7.059 -4.934 1.00 94.38 79 LEU A CA 1
ATOM 632 C C . LEU A 1 79 ? 3.772 8.143 -4.440 1.00 94.38 79 LEU A C 1
ATOM 634 O O . LEU A 1 79 ? 4.150 9.306 -4.318 1.00 94.38 79 LEU A O 1
ATOM 638 N N . PHE A 1 80 ? 2.561 7.736 -4.062 1.00 94.94 80 PHE A N 1
ATOM 639 C CA . PHE A 1 80 ? 1.541 8.604 -3.474 1.00 94.94 80 PHE A CA 1
ATOM 640 C C . PHE A 1 80 ? 0.975 7.964 -2.207 1.00 94.94 80 PHE A C 1
ATOM 642 O O . PHE A 1 80 ? 0.146 7.063 -2.277 1.00 94.94 80 PHE A O 1
ATOM 649 N N . ILE A 1 81 ? 1.430 8.408 -1.035 1.00 94.50 81 ILE A N 1
ATOM 650 C CA . ILE A 1 81 ? 0.925 7.913 0.251 1.00 94.50 81 ILE A CA 1
ATOM 651 C C . ILE A 1 81 ? 0.282 9.052 1.027 1.00 94.50 81 ILE A C 1
ATOM 653 O O . ILE A 1 81 ? 0.912 10.076 1.294 1.00 94.50 81 ILE A O 1
ATOM 657 N N . HIS A 1 82 ? -0.958 8.828 1.434 1.00 93.88 82 HIS A N 1
ATOM 658 C CA . HIS A 1 82 ? -1.765 9.750 2.210 1.00 93.88 82 HIS A CA 1
ATOM 659 C C . HIS A 1 82 ? -1.970 9.233 3.643 1.00 93.88 82 HIS A C 1
ATOM 661 O O . HIS A 1 82 ? -1.885 8.035 3.927 1.00 93.88 82 HIS A O 1
ATOM 667 N N . LEU A 1 83 ? -2.188 10.167 4.569 1.00 93.75 83 LEU A N 1
ATOM 668 C CA . LEU A 1 83 ? -2.387 9.901 5.990 1.00 93.75 83 LEU A CA 1
ATOM 669 C C . LEU A 1 83 ? -3.555 10.743 6.507 1.00 93.75 83 LEU A C 1
ATOM 671 O O . LEU A 1 83 ? -3.509 11.971 6.429 1.00 93.75 83 LEU A O 1
ATOM 675 N N . GLY A 1 84 ? -4.539 10.084 7.109 1.00 88.12 84 GLY A N 1
ATOM 676 C CA . GLY A 1 84 ? -5.777 10.685 7.589 1.00 88.12 84 GLY A CA 1
ATOM 677 C C . GLY A 1 84 ? -6.698 11.101 6.444 1.00 88.12 84 GLY A C 1
ATOM 678 O O . GLY A 1 84 ? -6.538 10.665 5.312 1.00 88.12 84 GLY A O 1
ATOM 679 N N . GLY A 1 85 ? -7.657 11.968 6.741 1.00 82.38 85 GLY A N 1
ATOM 680 C CA . GLY A 1 85 ? -8.737 12.312 5.819 1.00 82.38 85 GLY A CA 1
ATOM 681 C C . GLY A 1 85 ? -10.078 11.826 6.350 1.00 82.38 85 GLY A C 1
ATOM 682 O O . GLY A 1 85 ? -10.142 11.057 7.310 1.00 82.38 85 GLY A O 1
ATOM 683 N N . GLU A 1 86 ? -11.146 12.341 5.760 1.00 81.50 86 GLU A N 1
ATOM 684 C CA . GLU A 1 86 ? -12.502 11.911 6.070 1.00 81.50 86 GLU A CA 1
ATOM 685 C C . GLU A 1 86 ? -12.842 10.694 5.212 1.00 81.50 86 GLU A C 1
ATOM 687 O O . GLU A 1 86 ? -12.664 10.715 3.993 1.00 81.50 86 GLU A O 1
ATOM 692 N N . LEU A 1 87 ? -13.280 9.616 5.862 1.00 75.62 87 LEU A N 1
ATOM 693 C CA . LEU A 1 87 ? -13.717 8.417 5.165 1.00 75.62 87 LEU A CA 1
ATOM 694 C C . LEU A 1 87 ? -15.145 8.646 4.676 1.00 75.62 87 LEU A C 1
ATOM 696 O O . LEU A 1 87 ? -16.050 8.820 5.487 1.00 75.62 87 LEU A O 1
ATOM 700 N N . ILE A 1 88 ? -15.317 8.639 3.358 1.00 81.06 88 ILE A N 1
ATOM 701 C CA . ILE A 1 88 ? -16.624 8.722 2.706 1.00 81.06 88 ILE A CA 1
ATOM 702 C C . ILE A 1 88 ? -17.123 7.292 2.502 1.00 81.06 88 ILE A C 1
ATOM 704 O O . ILE A 1 88 ? -16.470 6.490 1.830 1.00 81.06 88 ILE A O 1
ATOM 708 N N . ASP A 1 89 ? -18.253 6.960 3.118 1.00 80.19 89 ASP A N 1
ATOM 709 C CA . ASP A 1 89 ? -18.864 5.635 3.038 1.00 80.19 89 ASP A CA 1
ATOM 710 C C . ASP A 1 89 ? -19.893 5.624 1.903 1.00 80.19 89 ASP A C 1
ATOM 712 O O . ASP A 1 89 ? -21.064 5.939 2.096 1.00 80.19 89 ASP A O 1
ATOM 716 N N . ILE A 1 90 ? -19.431 5.262 0.704 1.00 85.06 90 ILE A N 1
ATOM 717 C CA . ILE A 1 90 ? -20.235 5.292 -0.527 1.00 85.06 90 ILE A CA 1
ATOM 718 C C . ILE A 1 90 ? -21.518 4.455 -0.389 1.00 85.06 90 ILE A C 1
ATOM 720 O O . ILE A 1 90 ? -22.558 4.824 -0.931 1.00 85.06 90 ILE A O 1
ATOM 724 N N . ASP A 1 91 ? -21.474 3.331 0.330 1.00 83.44 91 ASP A N 1
ATOM 725 C CA . ASP A 1 91 ? -22.634 2.448 0.466 1.00 83.44 91 ASP A CA 1
ATOM 726 C C . ASP A 1 91 ? -23.684 3.016 1.425 1.00 83.44 91 ASP A C 1
ATOM 728 O O . ASP A 1 91 ? -24.880 2.816 1.200 1.00 83.44 91 ASP A O 1
ATOM 732 N N . LYS A 1 92 ? -23.261 3.727 2.478 1.00 77.94 92 LYS A N 1
ATOM 733 C CA . LYS A 1 92 ? -24.194 4.431 3.369 1.00 77.94 92 LYS A CA 1
ATOM 734 C C . LYS A 1 92 ? -24.772 5.675 2.714 1.00 77.94 92 LYS A C 1
ATOM 736 O O . LYS A 1 92 ? -25.988 5.845 2.749 1.00 77.94 92 LYS A O 1
ATOM 741 N N . ASP A 1 93 ? -23.934 6.474 2.064 1.00 73.62 93 ASP A N 1
ATOM 742 C CA . ASP A 1 93 ? -24.367 7.719 1.427 1.00 73.62 93 ASP A CA 1
ATOM 743 C C . ASP A 1 93 ? -25.405 7.437 0.321 1.00 73.62 93 ASP A C 1
ATOM 745 O O . ASP A 1 93 ? -26.438 8.099 0.242 1.00 73.62 93 ASP A O 1
ATOM 749 N N 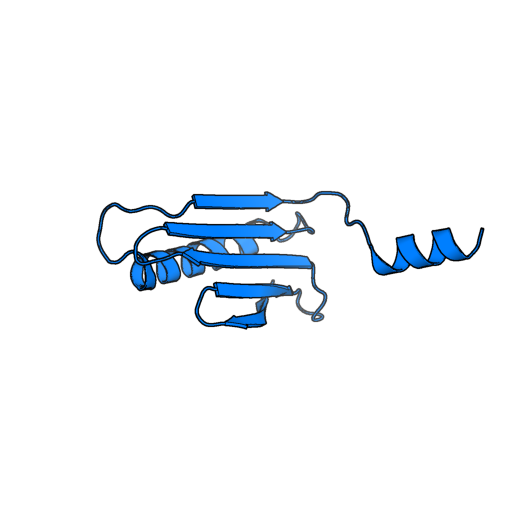. ASN A 1 94 ? -25.223 6.360 -0.457 1.00 72.19 94 ASN A N 1
ATOM 750 C CA . ASN A 1 94 ? -26.194 5.937 -1.475 1.00 72.19 94 ASN A CA 1
ATOM 751 C C . ASN A 1 94 ? -27.542 5.439 -0.904 1.00 72.19 94 ASN A C 1
ATOM 753 O O . ASN A 1 94 ? -28.539 5.423 -1.628 1.00 72.19 94 ASN A O 1
ATOM 757 N N . GLN A 1 95 ? -27.594 4.975 0.351 1.00 69.31 95 GLN A N 1
ATOM 758 C CA . GLN A 1 95 ? -28.840 4.523 0.994 1.00 69.31 95 GLN A CA 1
ATOM 759 C C . GLN A 1 95 ? -29.640 5.687 1.586 1.00 69.31 95 GLN A C 1
ATOM 761 O O . GLN A 1 95 ? -30.873 5.642 1.593 1.00 69.31 95 GLN A O 1
ATOM 766 N N . GLU A 1 96 ? -28.959 6.733 2.053 1.00 61.06 96 GLU A N 1
ATOM 767 C CA . GLU A 1 96 ? -29.600 7.950 2.555 1.00 61.06 96 GLU A CA 1
ATOM 768 C C . GLU A 1 96 ? -30.260 8.737 1.408 1.00 61.06 96 GLU A C 1
ATOM 770 O O . GLU A 1 96 ? -31.419 9.124 1.538 1.00 61.06 96 GLU A O 1
ATOM 775 N N . GLU A 1 97 ? -29.620 8.834 0.235 1.00 57.88 97 GLU A N 1
ATOM 776 C CA . GLU A 1 97 ? -30.184 9.512 -0.951 1.00 57.88 97 GLU A CA 1
ATOM 777 C C . GLU A 1 97 ? -31.413 8.815 -1.572 1.00 57.88 97 GLU A C 1
ATOM 779 O O . GLU A 1 97 ? -32.199 9.449 -2.270 1.00 57.88 97 GLU A O 1
ATOM 784 N N . GLN A 1 98 ? -31.607 7.511 -1.344 1.00 54.94 98 GLN A N 1
ATOM 785 C CA . GLN A 1 98 ? -32.781 6.769 -1.843 1.00 54.94 98 GLN A CA 1
ATOM 786 C C . GLN A 1 98 ? -33.972 6.789 -0.874 1.00 54.94 98 GLN A C 1
ATOM 788 O O . GLN A 1 98 ? -35.036 6.249 -1.189 1.00 54.94 98 GLN A O 1
ATOM 793 N N . SER A 1 99 ? -33.780 7.369 0.312 1.00 53.94 99 SER A N 1
ATOM 794 C CA . SER A 1 99 ? -34.777 7.440 1.382 1.00 53.94 99 SER A CA 1
ATOM 795 C C . SER A 1 99 ? -35.476 8.808 1.472 1.00 53.94 99 SER A C 1
ATOM 797 O O . SER A 1 99 ? -36.391 8.955 2.287 1.00 53.94 99 SER A O 1
ATOM 799 N N . GLU A 1 100 ? -35.068 9.779 0.645 1.00 46.84 100 GLU A N 1
ATOM 800 C CA . GLU A 1 100 ? -35.674 11.114 0.469 1.00 46.84 100 GLU A CA 1
ATOM 801 C C . GLU A 1 100 ? -36.518 11.207 -0.815 1.00 46.84 100 GLU A C 1
ATOM 803 O O . GLU A 1 100 ? -37.563 11.902 -0.775 1.00 46.84 100 GLU A O 1
#

pLDDT: mean 88.39, std 10.49, range [46.84, 97.5]

Radius of gyration: 15.77 Å; chains: 1; bounding box: 54×22×35 Å

Sequence (100 aa):
MIFFQPEFRNHQGEILNVVDTKGKAIGYIAYLYKDDKDLYIMGQLDNPGEKQNFIDITSKYIDGLKKSILGDGENEPNLFIHLGGELIDIDKDNQEEQSE

Foldseek 3Di:
DWDWAWDDDDPFKTKTFIADPVRDGQKIWMWGHDPQAAIEIEIEGADQVCVVVCCVVVVVVLVVVCCVRVNPDPHDYHYHYYYHDDDDDPVVVVVVVVVD